Protein AF-A0A7M5VGS3-F1 (afdb_monomer)

Organism: NCBI:txid252671

pLDDT: mean 75.27, std 12.18, range [43.31, 89.81]

Sequence (110 aa):
MAEFQFNLLDCSEDLGTCSRTFLCPCVTAGENARAVDKSCFLFGLMSVLPLCMFTNGHVRKLIRHKYNIKGSYPSDLLANLLCPCCSLVQDAREIEAHATPPPAVKIIRQ

Mean predicted aligned error: 8.58 Å

Nearest PDB structures (foldseek):
  2mey-assembly1_A  TM=2.180E-01  e=7.469E+00  Blomia tropicalis

Foldseek 3Di:
DAAQPDDLPNCVVPVPLLVCCVVQVLQLQLVLCVLLVHHSNVRSVCCVPPNVLVSLLVSLVSLCVVVVHDDDSVVSSVSCVVPVSSSSSSSSVSSVPVVDDPPPPPPPPD

Structure (mmCIF, N/CA/C/O backbone):
data_AF-A0A7M5VGS3-F1
#
_entry.id   AF-A0A7M5VGS3-F1
#
loop_
_atom_site.group_PDB
_atom_site.id
_atom_site.type_symbol
_atom_site.label_atom_id
_atom_site.label_alt_id
_atom_site.label_comp_id
_atom_site.label_asym_id
_atom_site.label_entity_id
_atom_site.label_seq_id
_atom_site.pdbx_PDB_ins_code
_atom_site.Cartn_x
_atom_site.Cartn_y
_atom_site.Cartn_z
_atom_site.occupancy
_atom_site.B_iso_or_equiv
_atom_site.auth_seq_id
_atom_site.auth_comp_id
_atom_site.auth_asym_id
_atom_site.auth_atom_id
_atom_site.pdbx_PDB_model_num
ATOM 1 N N . MET A 1 1 ? -14.285 1.283 14.971 1.00 51.44 1 MET A N 1
ATOM 2 C CA . MET A 1 1 ? -13.264 1.571 13.942 1.00 51.44 1 MET A CA 1
ATOM 3 C C . MET A 1 1 ? -12.079 0.673 14.233 1.00 51.44 1 MET A C 1
ATOM 5 O O . MET A 1 1 ? -11.615 0.700 15.370 1.00 51.44 1 MET A O 1
ATOM 9 N N . ALA A 1 2 ? -11.690 -0.157 13.269 1.00 70.12 2 ALA A N 1
ATOM 10 C CA . ALA A 1 2 ? -10.620 -1.145 13.399 1.00 70.12 2 ALA A CA 1
ATOM 11 C C . ALA A 1 2 ? -9.229 -0.488 13.289 1.00 70.12 2 ALA A C 1
ATOM 13 O O . ALA A 1 2 ? -9.123 0.671 12.891 1.00 70.12 2 ALA A O 1
ATOM 14 N N . GLU A 1 3 ? -8.177 -1.209 13.659 1.00 78.50 3 GLU A N 1
ATOM 15 C CA . GLU A 1 3 ? -6.776 -0.871 13.365 1.00 78.50 3 GLU A CA 1
ATOM 16 C C . GLU A 1 3 ? -6.262 -1.833 12.280 1.00 78.50 3 GLU A C 1
ATOM 18 O O . GLU A 1 3 ? -6.875 -2.885 12.079 1.00 78.50 3 GLU A O 1
ATOM 23 N N . PHE A 1 4 ? -5.195 -1.470 11.555 1.00 78.81 4 PHE A N 1
ATOM 24 C CA . PHE A 1 4 ? -4.555 -2.401 10.614 1.00 78.81 4 PHE A CA 1
ATOM 25 C C . PHE A 1 4 ? -4.139 -3.672 11.359 1.00 78.81 4 PHE A C 1
ATOM 27 O O . PHE A 1 4 ? -3.584 -3.582 12.452 1.00 78.81 4 PHE A O 1
ATOM 34 N N . GLN A 1 5 ? -4.402 -4.842 10.774 1.00 78.44 5 GLN A N 1
ATOM 35 C CA . GLN A 1 5 ? -4.049 -6.123 11.393 1.00 78.44 5 GLN A CA 1
ATOM 36 C C . GLN A 1 5 ? -2.534 -6.356 11.382 1.00 78.44 5 GLN A C 1
ATOM 38 O O . GLN A 1 5 ? -1.989 -6.967 12.297 1.00 78.44 5 GLN A O 1
ATOM 43 N N . PHE A 1 6 ? -1.854 -5.845 10.355 1.00 82.00 6 PHE A N 1
ATOM 44 C CA . PHE A 1 6 ? -0.421 -6.035 10.136 1.00 82.00 6 PHE A CA 1
ATOM 45 C C . PHE A 1 6 ? 0.371 -4.766 10.447 1.00 82.00 6 PHE A C 1
ATOM 47 O O . PHE A 1 6 ? -0.102 -3.655 10.199 1.00 82.00 6 PHE A O 1
ATOM 54 N N . ASN A 1 7 ? 1.605 -4.919 10.934 1.00 80.81 7 ASN A N 1
ATOM 55 C CA . ASN A 1 7 ? 2.506 -3.797 11.187 1.00 80.81 7 ASN A CA 1
ATOM 56 C C . ASN A 1 7 ? 3.227 -3.337 9.913 1.00 80.81 7 ASN A C 1
ATOM 58 O O . ASN A 1 7 ? 3.478 -4.101 8.985 1.00 80.81 7 ASN A O 1
ATOM 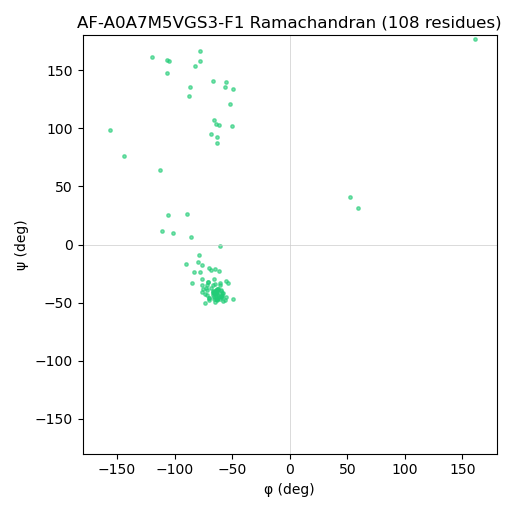62 N N . LEU A 1 8 ? 3.610 -2.060 9.894 1.00 71.38 8 LEU A N 1
ATOM 63 C CA . LEU A 1 8 ? 4.197 -1.406 8.723 1.00 71.38 8 LEU A CA 1
ATOM 64 C C . LEU A 1 8 ? 5.615 -1.877 8.369 1.00 71.38 8 LEU A C 1
ATOM 66 O O . LEU A 1 8 ? 6.060 -1.639 7.259 1.00 71.38 8 LEU A O 1
ATOM 70 N N . LEU A 1 9 ? 6.348 -2.484 9.302 1.00 69.38 9 LEU A N 1
ATOM 71 C CA . LEU A 1 9 ? 7.718 -2.973 9.083 1.00 69.38 9 LEU A CA 1
ATOM 72 C C . LEU A 1 9 ? 7.798 -4.505 9.081 1.00 69.38 9 LEU A C 1
ATOM 74 O O . LEU A 1 9 ? 8.886 -5.066 9.094 1.00 69.38 9 LEU A O 1
ATOM 78 N N . ASP A 1 10 ? 6.651 -5.179 9.023 1.00 68.38 10 ASP A N 1
ATOM 79 C CA . ASP A 1 10 ? 6.534 -6.635 9.153 1.00 68.38 10 ASP A CA 1
ATOM 80 C C . ASP A 1 10 ? 6.656 -7.379 7.809 1.00 68.38 10 ASP A C 1
ATOM 82 O O . ASP A 1 10 ? 6.107 -8.450 7.570 1.00 68.38 10 ASP A O 1
ATOM 86 N N . CYS A 1 11 ? 7.355 -6.760 6.861 1.00 64.56 11 CYS A N 1
ATOM 87 C CA . CYS A 1 11 ? 7.416 -7.178 5.456 1.00 64.56 11 CYS A CA 1
ATOM 88 C C . CYS A 1 11 ? 8.375 -8.353 5.237 1.00 64.56 11 CYS A C 1
ATOM 90 O O . CYS A 1 11 ? 8.434 -8.907 4.140 1.00 64.56 11 CYS A O 1
ATOM 92 N N . SER A 1 12 ? 9.150 -8.704 6.266 1.00 58.91 12 SER A N 1
ATOM 93 C CA . SER A 1 12 ? 10.061 -9.846 6.290 1.00 58.91 12 SER A CA 1
ATOM 94 C C . SER A 1 12 ? 9.361 -11.176 6.549 1.00 58.91 12 SER A C 1
ATOM 96 O O . SER A 1 12 ? 9.979 -12.206 6.316 1.00 58.91 12 SER A O 1
ATOM 98 N N . GLU A 1 13 ? 8.110 -11.190 7.016 1.00 59.25 13 GLU A N 1
ATOM 99 C CA . GLU A 1 13 ? 7.353 -12.443 7.153 1.00 59.25 13 GLU A CA 1
ATOM 100 C C . GLU A 1 13 ? 6.837 -12.956 5.796 1.00 59.25 13 GLU A C 1
ATOM 102 O O . GLU A 1 13 ? 6.781 -14.161 5.569 1.00 59.25 13 GLU A O 1
ATOM 107 N N . ASP A 1 14 ? 6.558 -12.048 4.853 1.00 63.38 14 ASP A N 1
ATOM 108 C CA . ASP A 1 14 ? 6.063 -12.346 3.503 1.00 63.38 14 ASP A CA 1
ATOM 109 C C . ASP A 1 14 ? 7.111 -11.998 2.426 1.00 63.38 14 ASP A C 1
ATOM 111 O O . ASP A 1 14 ? 6.913 -11.131 1.565 1.00 63.38 14 ASP A O 1
ATOM 115 N N . LEU A 1 15 ? 8.260 -12.696 2.444 1.00 61.06 15 LEU A N 1
ATOM 116 C CA . LEU A 1 15 ? 9.338 -12.500 1.455 1.00 61.06 15 LEU A CA 1
ATOM 117 C C . LEU A 1 15 ? 8.860 -12.652 -0.001 1.00 61.06 15 LEU A C 1
ATOM 119 O O . LEU A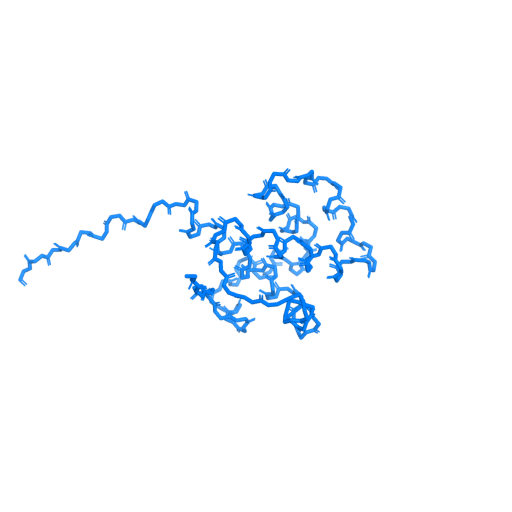 1 15 ? 9.394 -11.990 -0.894 1.00 61.06 15 LEU A O 1
ATOM 123 N N . GLY A 1 16 ? 7.857 -13.496 -0.262 1.00 62.19 16 GLY A N 1
ATOM 124 C CA . GLY A 1 16 ? 7.289 -13.687 -1.602 1.00 62.19 16 GLY A CA 1
ATOM 125 C C . GLY A 1 16 ? 6.596 -12.427 -2.130 1.00 62.19 16 GLY A C 1
ATOM 126 O O . GLY A 1 16 ? 6.897 -11.951 -3.224 1.00 62.19 16 GLY A O 1
ATOM 127 N N . THR A 1 17 ? 5.724 -11.825 -1.323 1.00 63.59 17 THR A N 1
ATOM 128 C CA . THR A 1 17 ? 5.004 -10.592 -1.679 1.00 63.59 17 THR A CA 1
ATOM 129 C C . THR A 1 17 ? 5.940 -9.384 -1.676 1.00 63.59 17 THR A C 1
ATOM 131 O O . THR A 1 17 ? 5.830 -8.509 -2.539 1.00 63.59 17 THR A O 1
ATOM 134 N N . CYS A 1 18 ? 6.923 -9.362 -0.772 1.00 65.94 18 CYS A N 1
ATOM 135 C CA . CYS A 1 18 ? 7.947 -8.323 -0.699 1.00 65.94 18 CYS A CA 1
ATOM 136 C C . CYS A 1 18 ? 8.862 -8.332 -1.939 1.00 65.94 18 CYS A C 1
ATOM 138 O O . CYS A 1 18 ? 9.044 -7.296 -2.577 1.00 65.94 18 CYS A O 1
ATOM 140 N N . SER A 1 19 ? 9.353 -9.503 -2.361 1.00 66.00 19 SER A N 1
ATOM 141 C CA . SER A 1 19 ? 10.186 -9.642 -3.569 1.00 66.00 19 SER A CA 1
ATOM 142 C C . SER A 1 19 ? 9.421 -9.330 -4.860 1.00 66.00 19 SER A C 1
ATOM 144 O O . SER A 1 19 ? 9.950 -8.625 -5.719 1.00 66.00 19 SER A O 1
ATOM 146 N N . ARG A 1 20 ? 8.153 -9.752 -4.983 1.00 62.44 20 ARG A N 1
ATOM 147 C CA . ARG A 1 20 ? 7.284 -9.399 -6.124 1.00 62.44 20 ARG A CA 1
ATOM 148 C C . ARG A 1 20 ? 7.020 -7.893 -6.203 1.00 62.44 20 ARG A C 1
ATOM 150 O O . ARG A 1 20 ? 7.070 -7.323 -7.290 1.00 62.44 20 ARG A O 1
ATOM 157 N N . THR A 1 21 ? 6.796 -7.249 -5.059 1.00 66.25 21 THR A N 1
ATOM 158 C CA . THR A 1 21 ? 6.566 -5.797 -4.971 1.00 66.25 21 THR A CA 1
ATOM 159 C C . THR A 1 21 ? 7.840 -5.001 -5.254 1.00 66.25 21 THR A C 1
ATOM 161 O O . THR A 1 21 ? 7.762 -3.928 -5.842 1.00 66.25 21 THR A O 1
ATOM 164 N N . PHE A 1 22 ? 9.014 -5.533 -4.904 1.00 66.25 22 PHE A N 1
ATOM 165 C CA . PHE A 1 22 ? 10.298 -4.910 -5.227 1.00 66.25 22 PHE A CA 1
ATOM 166 C C . PHE A 1 22 ? 10.644 -5.026 -6.720 1.00 66.25 22 PHE A C 1
ATOM 168 O O . PHE A 1 22 ? 11.168 -4.081 -7.302 1.00 66.25 22 PHE A O 1
ATOM 175 N N . LEU A 1 23 ? 10.322 -6.161 -7.356 1.00 68.62 23 LEU A N 1
ATOM 176 C CA . LEU A 1 23 ? 10.553 -6.366 -8.791 1.00 68.62 23 LEU A CA 1
ATOM 177 C C . LEU A 1 23 ? 9.564 -5.577 -9.663 1.00 68.62 23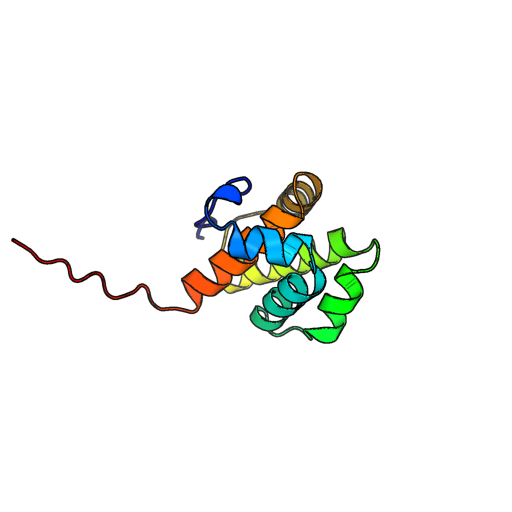 LEU A C 1
ATOM 179 O O . LEU A 1 23 ? 9.958 -4.999 -10.672 1.00 68.62 23 LEU A O 1
ATOM 183 N N . CYS A 1 24 ? 8.283 -5.570 -9.280 1.00 72.75 24 CYS A N 1
ATOM 184 C CA . CYS A 1 24 ? 7.187 -4.973 -10.042 1.00 72.75 24 CYS A CA 1
ATOM 185 C C . CYS A 1 24 ? 6.145 -4.338 -9.099 1.00 72.75 24 CYS A C 1
ATOM 187 O O . CYS A 1 24 ? 5.049 -4.887 -8.931 1.00 72.75 24 CYS A O 1
ATOM 189 N N . PRO A 1 25 ? 6.423 -3.152 -8.523 1.00 72.50 25 PRO A N 1
ATOM 190 C CA . PRO A 1 25 ? 5.492 -2.476 -7.611 1.00 72.50 25 PRO A CA 1
ATOM 191 C C . PRO A 1 25 ? 4.156 -2.128 -8.281 1.00 72.50 25 PRO A C 1
ATOM 193 O O . PRO A 1 25 ? 3.129 -2.022 -7.613 1.00 72.50 25 PRO A O 1
ATOM 196 N N . CYS A 1 26 ? 4.149 -2.016 -9.611 1.00 77.12 26 CYS A N 1
ATOM 197 C CA . CYS A 1 26 ? 2.964 -1.743 -10.417 1.00 77.12 26 CYS A CA 1
ATOM 198 C C . CYS A 1 26 ? 1.913 -2.842 -10.411 1.00 77.12 26 CYS A C 1
ATOM 200 O O . CYS A 1 26 ? 0.723 -2.547 -10.525 1.00 77.12 26 CYS A O 1
ATOM 202 N N . VAL A 1 27 ? 2.333 -4.093 -10.245 1.00 78.31 27 VAL A N 1
ATOM 203 C CA . VAL A 1 27 ? 1.410 -5.222 -10.184 1.00 78.31 27 VAL A CA 1
ATOM 204 C C . VAL A 1 27 ? 0.689 -5.210 -8.841 1.00 78.31 27 VAL A C 1
ATOM 206 O O . VAL A 1 27 ? -0.538 -5.195 -8.823 1.00 78.31 27 VAL A O 1
ATOM 209 N N . THR A 1 28 ? 1.429 -5.095 -7.734 1.00 80.56 28 THR A N 1
ATOM 210 C CA . THR A 1 28 ? 0.852 -5.016 -6.383 1.00 80.56 28 THR A CA 1
ATOM 211 C C . THR A 1 28 ? -0.026 -3.771 -6.215 1.00 80.56 28 THR A C 1
ATOM 213 O O . THR A 1 28 ? -1.145 -3.859 -5.717 1.00 80.56 28 THR A O 1
ATOM 216 N N . ALA A 1 29 ? 0.420 -2.603 -6.693 1.00 82.50 29 ALA A N 1
ATOM 217 C CA . ALA A 1 29 ? -0.381 -1.378 -6.649 1.00 82.50 29 ALA A CA 1
ATOM 218 C C . ALA A 1 29 ? -1.672 -1.491 -7.484 1.00 82.50 29 ALA A C 1
ATOM 220 O O . ALA A 1 29 ? -2.730 -1.015 -7.064 1.00 82.50 29 ALA A O 1
ATOM 221 N N . GLY A 1 30 ? -1.608 -2.146 -8.648 1.00 82.50 30 GLY A N 1
ATOM 222 C CA . GLY A 1 30 ? -2.773 -2.424 -9.487 1.00 82.50 30 GLY A CA 1
ATOM 223 C C . GLY A 1 30 ? -3.760 -3.401 -8.837 1.00 82.50 30 GLY A C 1
ATOM 224 O O . GLY A 1 30 ? -4.968 -3.153 -8.857 1.00 82.50 30 GLY A O 1
ATOM 225 N N . GLU A 1 31 ? -3.259 -4.477 -8.222 1.00 83.25 31 GLU A N 1
ATOM 226 C CA . GLU A 1 31 ? -4.056 -5.453 -7.463 1.00 83.25 31 GLU A CA 1
ATOM 227 C C . GLU A 1 31 ? -4.764 -4.779 -6.271 1.00 83.25 31 GLU A C 1
ATOM 229 O O . GLU A 1 31 ? -5.982 -4.919 -6.123 1.00 83.25 31 GLU A O 1
ATOM 234 N N . ASN A 1 32 ? -4.056 -3.937 -5.511 1.00 85.12 32 ASN A N 1
ATOM 235 C CA . ASN A 1 32 ? -4.633 -3.166 -4.406 1.00 85.12 32 ASN A CA 1
ATOM 236 C C . ASN A 1 32 ? -5.694 -2.164 -4.886 1.00 85.12 32 ASN A C 1
ATOM 238 O O . ASN A 1 32 ? -6.760 -2.037 -4.284 1.00 85.12 32 ASN A O 1
ATOM 242 N N . ALA A 1 33 ? -5.449 -1.473 -6.005 1.00 85.25 33 ALA A N 1
ATOM 243 C CA . ALA A 1 33 ? -6.428 -0.566 -6.602 1.00 85.25 33 ALA A CA 1
ATOM 244 C C . ALA A 1 33 ? -7.686 -1.310 -7.085 1.00 85.25 33 ALA A C 1
ATOM 246 O O . ALA A 1 33 ? -8.804 -0.827 -6.901 1.00 85.25 33 ALA A O 1
ATOM 247 N N . ARG A 1 34 ? -7.526 -2.510 -7.656 1.00 83.19 34 ARG A N 1
ATOM 248 C CA . ARG A 1 34 ? -8.650 -3.366 -8.057 1.00 83.19 34 ARG A CA 1
ATOM 249 C C . ARG A 1 34 ? -9.502 -3.768 -6.856 1.00 83.19 34 ARG A C 1
ATOM 251 O O . ARG A 1 34 ? -10.724 -3.795 -6.970 1.00 83.19 34 ARG A O 1
ATOM 258 N N . ALA A 1 35 ? -8.880 -4.036 -5.712 1.00 83.25 35 ALA A N 1
ATOM 259 C CA . ALA A 1 35 ? -9.592 -4.392 -4.491 1.00 83.25 35 ALA A CA 1
ATOM 260 C C . ALA A 1 35 ? -10.476 -3.263 -3.942 1.00 83.25 35 ALA A C 1
ATOM 262 O O . ALA A 1 35 ? -11.416 -3.540 -3.204 1.00 83.25 35 ALA A O 1
ATOM 263 N N . VAL A 1 36 ? -10.226 -2.006 -4.313 1.00 84.38 36 VAL A N 1
ATOM 264 C CA . VAL A 1 36 ? -11.062 -0.841 -3.963 1.00 84.38 36 VAL A CA 1
ATOM 265 C C . VAL A 1 36 ? -11.901 -0.332 -5.138 1.00 84.38 36 VAL A C 1
ATOM 267 O O . VAL A 1 36 ? -12.258 0.846 -5.183 1.00 84.38 36 VAL A O 1
ATOM 270 N N . ASP A 1 37 ? -12.202 -1.212 -6.096 1.00 82.81 37 ASP A N 1
ATOM 271 C CA . ASP A 1 37 ? -13.055 -0.923 -7.254 1.00 82.81 37 ASP A CA 1
ATOM 272 C C . ASP A 1 37 ? -12.514 0.228 -8.131 1.00 82.81 37 ASP A C 1
ATOM 274 O O . ASP A 1 37 ? -13.259 0.986 -8.758 1.00 82.81 37 ASP A O 1
ATOM 278 N N . LYS A 1 38 ? -11.181 0.375 -8.189 1.00 81.75 38 LYS A N 1
ATOM 279 C CA . LYS A 1 38 ? -10.481 1.299 -9.092 1.00 81.75 38 LYS A CA 1
ATOM 280 C C . LYS A 1 38 ? -9.837 0.551 -10.256 1.00 81.75 38 LYS A C 1
ATOM 282 O O . LYS A 1 38 ? -9.553 -0.643 -10.210 1.00 81.75 38 LYS A O 1
ATOM 287 N N . SER A 1 39 ? -9.589 1.282 -11.339 1.00 80.00 39 SE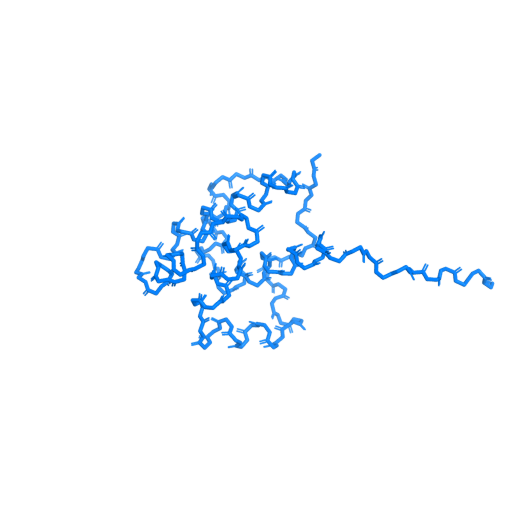R A N 1
ATOM 288 C CA . SER A 1 39 ? -8.979 0.750 -12.556 1.00 80.00 39 SER A CA 1
ATOM 289 C C . SER A 1 39 ? -7.530 0.313 -12.311 1.00 80.00 39 SER A C 1
ATOM 291 O O . SER A 1 39 ? -6.637 1.159 -12.218 1.00 80.00 39 SER A O 1
ATOM 293 N N . CYS A 1 40 ? -7.309 -1.006 -12.273 1.00 73.19 40 CYS A N 1
ATOM 294 C CA . CYS A 1 40 ? -6.006 -1.656 -12.080 1.00 73.19 40 CYS A CA 1
ATOM 295 C C . CYS A 1 40 ? -4.918 -1.092 -13.010 1.00 73.19 40 CYS A C 1
ATOM 297 O O . CYS A 1 40 ? -3.849 -0.715 -12.546 1.00 73.19 40 CYS A O 1
ATOM 299 N N . PHE A 1 41 ? -5.214 -0.939 -14.306 1.00 70.94 41 PHE A N 1
ATOM 300 C CA . PHE A 1 41 ? -4.246 -0.450 -15.295 1.00 70.94 41 PHE A CA 1
ATOM 301 C C . PHE A 1 41 ? -3.814 1.002 -15.045 1.00 70.94 41 PHE A C 1
ATOM 303 O O . PHE A 1 41 ? -2.640 1.334 -15.165 1.00 70.94 41 PHE A O 1
ATOM 310 N N . LEU A 1 42 ? -4.755 1.866 -14.654 1.00 73.81 42 LEU A N 1
ATOM 311 C CA . LEU A 1 42 ? -4.495 3.294 -14.466 1.00 73.81 42 LEU A CA 1
ATOM 312 C C . LEU A 1 42 ? -3.647 3.544 -13.213 1.00 73.81 42 LEU A C 1
ATOM 314 O O . LEU A 1 42 ? -2.694 4.316 -13.251 1.00 73.81 42 LEU A O 1
ATOM 318 N N . PHE A 1 43 ? -3.968 2.854 -12.116 1.00 75.25 43 PHE A N 1
ATOM 319 C CA . PHE A 1 43 ? -3.210 2.943 -10.866 1.00 75.25 43 PHE A CA 1
ATOM 320 C C . PHE A 1 43 ? -1.886 2.169 -10.936 1.00 75.25 43 PHE A C 1
ATOM 322 O O . PHE A 1 43 ? -0.878 2.658 -10.433 1.00 75.25 43 PHE A O 1
ATOM 329 N N . GLY A 1 44 ? -1.853 1.035 -11.644 1.00 71.00 44 GLY A N 1
ATOM 330 C CA . GLY A 1 44 ? -0.627 0.305 -11.959 1.00 71.00 44 GLY A CA 1
ATOM 331 C C . GLY A 1 44 ? 0.348 1.153 -12.774 1.00 71.00 44 GLY A C 1
ATOM 332 O O . GLY A 1 44 ? 1.508 1.277 -12.395 1.00 71.00 44 GLY A O 1
ATOM 333 N N . LEU A 1 45 ? -0.113 1.835 -13.826 1.00 73.88 45 LEU A N 1
ATOM 334 C CA . LEU A 1 45 ? 0.728 2.740 -14.614 1.00 73.88 45 LEU A CA 1
ATOM 335 C C . LEU A 1 45 ? 1.193 3.959 -13.802 1.00 73.88 45 LEU A C 1
ATOM 337 O O . LEU A 1 45 ? 2.360 4.340 -13.861 1.00 73.88 45 LEU A O 1
ATOM 341 N N . MET A 1 46 ? 0.303 4.546 -12.997 1.00 72.88 46 MET A N 1
ATOM 342 C CA . MET A 1 46 ? 0.628 5.718 -12.178 1.00 72.88 46 MET A CA 1
ATOM 343 C C . MET A 1 46 ? 1.611 5.409 -11.037 1.00 72.88 46 MET A C 1
ATOM 345 O O . MET A 1 46 ? 2.309 6.306 -10.569 1.00 72.88 46 MET A O 1
ATOM 349 N N . SER A 1 47 ? 1.713 4.144 -10.625 1.00 69.25 47 SER A N 1
ATOM 350 C CA . SER A 1 47 ? 2.699 3.691 -9.638 1.00 69.25 47 SER A CA 1
ATOM 351 C C . SER A 1 47 ? 4.128 3.554 -10.191 1.00 69.25 47 SER A C 1
ATOM 353 O O . SER A 1 47 ? 5.075 3.528 -9.411 1.00 69.25 47 SER A O 1
ATOM 355 N N . VAL A 1 48 ? 4.300 3.501 -11.521 1.00 69.12 48 VAL A N 1
ATOM 356 C CA . VAL A 1 48 ? 5.621 3.511 -12.188 1.00 69.12 48 VAL A CA 1
ATOM 357 C C . VAL A 1 48 ? 6.144 4.942 -12.345 1.00 69.12 48 VAL A C 1
ATOM 359 O O . VAL A 1 48 ? 7.345 5.179 -12.448 1.00 69.12 48 VAL A O 1
ATOM 362 N N . LEU A 1 49 ? 5.236 5.917 -12.347 1.00 75.06 49 LEU A N 1
ATOM 363 C CA . LEU A 1 49 ? 5.570 7.333 -12.370 1.00 75.06 49 LEU A CA 1
ATOM 364 C C . LEU A 1 49 ? 5.999 7.803 -10.966 1.00 75.06 49 LEU A C 1
ATOM 366 O O . LEU A 1 49 ? 5.576 7.225 -9.963 1.00 75.06 49 LEU A O 1
ATOM 370 N N . PRO A 1 50 ? 6.753 8.914 -10.847 1.00 68.06 50 PRO A N 1
ATOM 371 C CA . PRO A 1 50 ? 7.130 9.502 -9.551 1.00 68.06 50 PRO A CA 1
ATOM 372 C C . PRO A 1 50 ? 5.928 9.951 -8.687 1.00 68.06 50 PRO A C 1
ATOM 374 O O . PRO A 1 50 ? 6.095 10.415 -7.563 1.00 68.0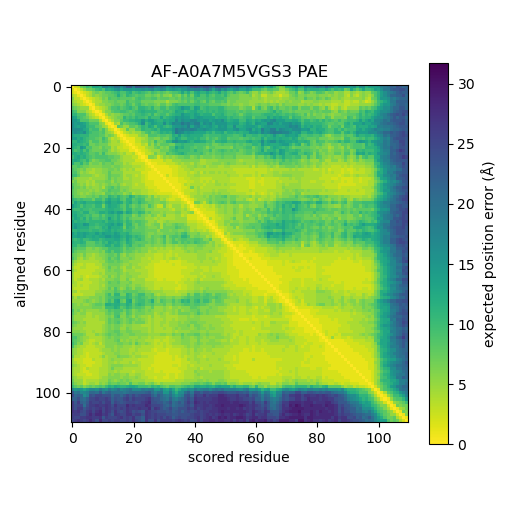6 50 PRO A O 1
ATOM 377 N N . LEU A 1 51 ? 4.701 9.789 -9.192 1.00 70.69 51 LEU A N 1
ATOM 378 C CA . LEU A 1 51 ? 3.434 10.011 -8.497 1.00 70.69 51 LEU A CA 1
ATOM 379 C C . LEU A 1 51 ? 2.959 8.788 -7.688 1.00 70.69 51 LEU A C 1
ATOM 381 O O . LEU A 1 51 ? 1.859 8.808 -7.123 1.00 70.69 51 LEU A O 1
ATOM 385 N N . CYS A 1 52 ? 3.777 7.736 -7.597 1.00 71.44 52 CYS A N 1
ATOM 386 C CA . CYS A 1 52 ? 3.494 6.529 -6.821 1.00 71.44 52 CYS A CA 1
ATOM 387 C C . CYS A 1 52 ? 3.151 6.840 -5.354 1.00 71.44 52 CYS A C 1
ATOM 389 O O . CYS A 1 52 ? 2.279 6.201 -4.769 1.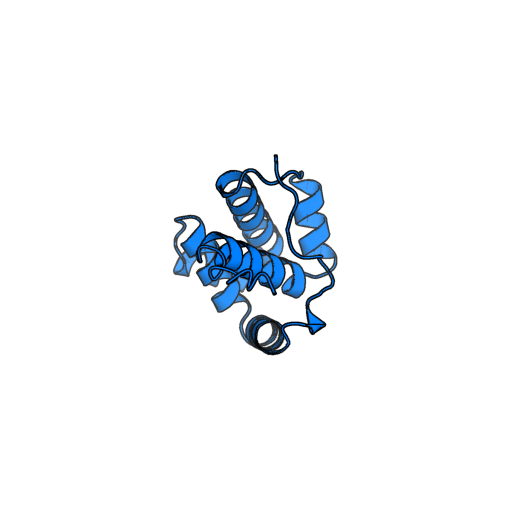00 71.44 52 CYS A O 1
ATOM 391 N N . MET A 1 53 ? 3.754 7.888 -4.776 1.00 71.81 53 MET A N 1
ATOM 392 C CA . MET A 1 53 ? 3.518 8.247 -3.379 1.00 71.81 53 MET A CA 1
ATOM 393 C C . MET A 1 53 ? 2.067 8.663 -3.115 1.00 71.81 53 MET A C 1
ATOM 395 O O . MET A 1 53 ? 1.437 8.190 -2.166 1.00 71.81 53 MET A O 1
ATOM 399 N N . PHE A 1 54 ? 1.533 9.526 -3.978 1.00 79.62 54 PHE A N 1
ATOM 400 C CA . PHE A 1 54 ? 0.180 10.061 -3.854 1.00 79.62 54 PHE A CA 1
ATOM 401 C C . PHE A 1 54 ? -0.876 9.034 -4.245 1.00 79.62 54 PHE A C 1
ATOM 403 O O . PHE A 1 54 ? -1.926 8.954 -3.612 1.00 79.62 54 PHE A O 1
ATOM 410 N N . THR A 1 55 ? -0.601 8.231 -5.271 1.00 82.69 55 THR A N 1
ATOM 411 C CA . THR A 1 55 ? -1.540 7.202 -5.723 1.00 82.69 55 THR A CA 1
ATOM 412 C C . THR A 1 55 ? -1.669 6.058 -4.733 1.00 82.69 55 THR A C 1
ATOM 414 O O . THR A 1 55 ? -2.796 5.717 -4.378 1.00 82.69 55 THR A O 1
ATOM 417 N N . ASN A 1 56 ? -0.559 5.541 -4.206 1.00 82.94 56 ASN A N 1
ATOM 418 C CA . ASN A 1 56 ? -0.592 4.510 -3.168 1.00 82.94 56 ASN A CA 1
ATOM 419 C C . ASN A 1 56 ? -1.226 5.049 -1.878 1.00 82.94 56 ASN A C 1
ATOM 421 O O . ASN A 1 56 ? -2.105 4.401 -1.321 1.00 82.94 56 ASN A O 1
ATOM 425 N N . GLY A 1 57 ? -0.891 6.277 -1.455 1.00 85.94 57 GLY A N 1
ATOM 426 C CA . GLY A 1 57 ? -1.552 6.920 -0.311 1.00 85.94 57 GLY A CA 1
ATOM 427 C C . GLY A 1 57 ? -3.063 7.111 -0.515 1.00 85.94 57 GLY A C 1
ATOM 428 O O . GLY A 1 57 ? -3.851 6.978 0.422 1.00 85.94 57 GLY A O 1
ATOM 429 N N . HIS A 1 58 ? -3.503 7.377 -1.749 1.00 87.25 58 HIS A N 1
ATOM 430 C CA . HIS A 1 58 ? -4.924 7.463 -2.082 1.00 87.25 58 HIS A CA 1
ATOM 431 C C . HIS A 1 58 ? -5.619 6.096 -2.041 1.00 87.25 58 HIS A C 1
ATOM 433 O O . HIS A 1 58 ? -6.688 5.981 -1.444 1.00 87.25 58 HIS A O 1
ATOM 439 N N . VAL A 1 59 ? -5.020 5.058 -2.634 1.00 87.75 59 VAL A N 1
ATOM 440 C CA . VAL A 1 59 ? -5.547 3.683 -2.591 1.00 87.75 59 VAL A CA 1
ATOM 441 C C . VAL A 1 59 ? -5.639 3.197 -1.146 1.00 87.75 59 VAL A C 1
ATOM 443 O O . VAL A 1 59 ? -6.695 2.730 -0.731 1.00 87.75 59 VAL A O 1
ATOM 446 N N . ARG A 1 60 ? -4.604 3.425 -0.338 1.00 89.62 60 ARG A N 1
ATOM 447 C CA . ARG A 1 60 ? -4.590 3.103 1.091 1.00 89.62 60 ARG A CA 1
ATOM 448 C C . ARG A 1 60 ? -5.700 3.799 1.875 1.00 89.62 60 ARG A C 1
ATOM 450 O O . ARG A 1 60 ? -6.390 3.173 2.680 1.00 89.62 60 ARG A O 1
ATOM 457 N N . LYS A 1 61 ? -5.968 5.078 1.593 1.00 89.81 61 LYS A N 1
ATOM 458 C CA . LYS A 1 61 ? -7.132 5.784 2.154 1.00 89.81 61 LYS A CA 1
ATOM 459 C C . LYS A 1 61 ? -8.451 5.087 1.795 1.00 89.81 61 LYS A C 1
ATOM 461 O O . LYS A 1 61 ? -9.323 4.980 2.656 1.00 89.81 61 LYS A O 1
ATOM 466 N N . LEU A 1 62 ? -8.606 4.621 0.555 1.00 88.81 62 LEU A N 1
ATOM 467 C CA . LEU A 1 62 ? -9.803 3.892 0.122 1.00 88.81 62 LEU A CA 1
ATOM 468 C C . LEU A 1 62 ? -9.928 2.534 0.821 1.00 88.81 62 LEU A C 1
ATOM 470 O O . LEU A 1 62 ? -11.025 2.195 1.255 1.00 88.81 62 LEU A O 1
ATOM 474 N N . ILE A 1 63 ? -8.823 1.804 1.000 1.00 88.31 63 ILE A N 1
ATOM 475 C CA . ILE A 1 63 ? -8.774 0.541 1.757 1.00 88.31 63 ILE A CA 1
ATOM 476 C C . ILE A 1 63 ? -9.257 0.773 3.193 1.00 88.31 63 ILE A C 1
ATOM 478 O O . ILE A 1 63 ? -10.170 0.094 3.662 1.00 88.31 63 ILE A O 1
ATOM 482 N N . ARG A 1 64 ? -8.737 1.805 3.870 1.00 88.62 64 ARG A N 1
ATOM 483 C CA . ARG A 1 64 ? -9.177 2.159 5.229 1.00 88.62 64 ARG A CA 1
ATOM 484 C C . ARG A 1 64 ? -10.658 2.505 5.299 1.00 88.62 64 ARG A C 1
ATOM 486 O O . ARG A 1 64 ? -11.331 2.105 6.242 1.00 88.62 64 ARG A O 1
ATOM 493 N N . HIS A 1 65 ? -11.173 3.219 4.300 1.00 87.38 65 HIS A N 1
ATOM 494 C CA . HIS A 1 65 ? -12.595 3.542 4.226 1.00 87.38 65 HIS A CA 1
ATOM 495 C C . HIS A 1 65 ? -13.455 2.293 3.967 1.00 87.38 65 HIS A C 1
ATOM 497 O O . HIS A 1 65 ? -14.528 2.163 4.549 1.00 87.38 65 HIS A O 1
ATOM 503 N N . LYS A 1 66 ? -12.974 1.353 3.141 1.00 86.94 66 LYS A N 1
ATOM 504 C CA . LYS A 1 66 ? -13.652 0.084 2.840 1.00 86.94 66 LYS A CA 1
ATOM 505 C C . LYS A 1 66 ? -13.749 -0.820 4.073 1.00 86.94 66 LYS A C 1
ATOM 507 O O . LYS A 1 66 ? -14.809 -1.384 4.324 1.00 86.94 66 LYS A O 1
ATOM 512 N N . TYR A 1 67 ? -12.688 -0.892 4.876 1.00 85.81 67 TYR A N 1
ATOM 513 C CA . TYR A 1 67 ? -12.612 -1.758 6.061 1.00 85.81 67 TYR A CA 1
ATOM 514 C C 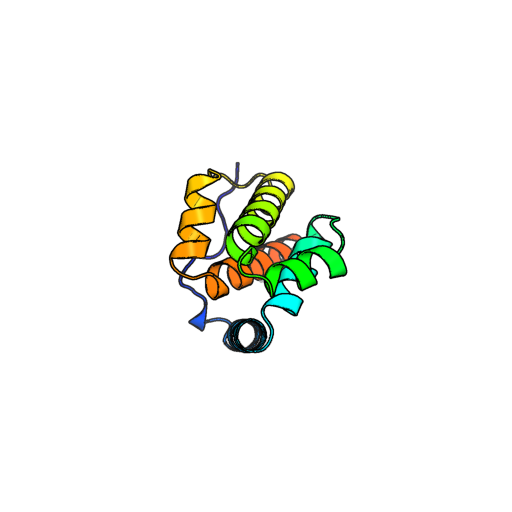. TYR A 1 67 ? -12.833 -1.026 7.402 1.00 85.81 67 TYR A C 1
ATOM 516 O O . TYR A 1 67 ? -12.651 -1.607 8.468 1.00 85.81 67 TYR A O 1
ATOM 524 N N . ASN A 1 68 ? -13.261 0.245 7.386 1.00 85.94 68 ASN A N 1
ATOM 525 C CA . ASN A 1 68 ? -13.475 1.076 8.584 1.00 85.94 68 ASN A CA 1
ATOM 526 C C . ASN A 1 68 ? -12.262 1.133 9.546 1.00 85.94 68 ASN A C 1
ATOM 528 O O . ASN A 1 68 ? -12.418 1.098 10.777 1.00 85.94 68 ASN A O 1
ATOM 532 N N . ILE A 1 69 ? -11.055 1.240 8.980 1.00 87.00 69 ILE A N 1
ATOM 533 C CA . ILE A 1 69 ? -9.777 1.295 9.702 1.00 87.00 69 ILE A CA 1
ATOM 534 C C . ILE A 1 69 ? -9.448 2.746 10.091 1.00 87.00 69 ILE A C 1
ATOM 536 O O . ILE A 1 69 ? -9.581 3.670 9.285 1.00 87.00 69 ILE A O 1
ATOM 540 N N . LYS A 1 70 ? -8.998 2.963 11.332 1.00 85.50 70 LYS A N 1
ATOM 541 C CA . LYS A 1 70 ? -8.540 4.266 11.829 1.00 85.50 70 LYS A CA 1
ATOM 542 C C . LYS A 1 70 ? -7.260 4.710 11.123 1.00 85.50 70 LYS A C 1
ATOM 544 O O . LYS A 1 70 ? -6.326 3.940 10.930 1.00 85.50 70 LYS A O 1
ATOM 549 N N . GLY A 1 71 ? -7.183 6.002 10.836 1.00 83.31 71 GLY A N 1
ATOM 550 C CA . GLY A 1 71 ? -5.946 6.664 10.444 1.00 83.31 71 GLY A CA 1
ATOM 551 C C . GLY A 1 71 ? -6.210 7.985 9.731 1.00 83.31 71 GLY A C 1
ATOM 552 O O . GLY A 1 71 ? -7.355 8.369 9.500 1.00 83.31 71 GLY A O 1
ATOM 553 N N . SER A 1 72 ? -5.138 8.695 9.386 1.00 85.56 72 SER A N 1
ATOM 554 C CA . SER A 1 72 ? -5.204 9.977 8.688 1.00 85.56 72 SER A CA 1
ATOM 555 C C . SER A 1 72 ? -4.482 9.923 7.336 1.00 85.56 72 SER A C 1
ATOM 557 O O . SER A 1 72 ? -3.708 9.012 7.050 1.00 85.56 72 SER A O 1
ATOM 559 N N . TYR A 1 73 ? -4.767 10.850 6.425 1.00 80.88 73 TYR A N 1
ATOM 560 C CA . TYR A 1 73 ? -4.022 10.925 5.160 1.00 80.88 73 TYR A CA 1
ATOM 561 C C . TYR A 1 73 ? -2.515 11.217 5.362 1.00 80.88 73 TYR A C 1
ATOM 563 O O . TYR A 1 73 ? -1.706 10.565 4.707 1.00 80.88 73 TYR A O 1
ATOM 571 N N . PRO A 1 74 ? -2.098 12.081 6.314 1.00 85.00 74 PRO A N 1
ATOM 572 C CA . PRO A 1 74 ? -0.684 12.260 6.647 1.00 85.00 74 PRO A CA 1
ATOM 573 C C . PRO A 1 74 ? -0.001 10.977 7.125 1.00 85.00 74 PRO A C 1
ATOM 575 O O . PRO A 1 74 ? 1.134 10.722 6.736 1.00 85.00 74 PRO A O 1
ATOM 578 N N . SER A 1 75 ? -0.684 10.149 7.929 1.00 82.88 75 SER A N 1
ATOM 579 C CA . SER A 1 75 ? -0.106 8.882 8.394 1.00 82.88 75 SER A CA 1
ATOM 580 C C . SER A 1 75 ? 0.133 7.903 7.242 1.00 82.88 75 SER A C 1
ATOM 582 O O . SER A 1 75 ? 1.115 7.172 7.264 1.00 82.88 75 SER A O 1
ATOM 584 N N . ASP A 1 76 ? -0.723 7.914 6.215 1.00 85.75 76 ASP A N 1
ATOM 585 C CA . ASP A 1 76 ? -0.543 7.084 5.014 1.00 85.75 76 ASP A CA 1
ATOM 586 C C . ASP A 1 76 ? 0.602 7.571 4.132 1.00 85.75 76 ASP A C 1
ATOM 588 O O . ASP A 1 76 ? 1.352 6.765 3.589 1.00 85.75 76 ASP A O 1
ATOM 592 N N . LEU A 1 77 ? 0.753 8.890 3.990 1.00 84.75 77 LEU A N 1
ATOM 593 C CA . LEU A 1 77 ? 1.886 9.453 3.261 1.00 84.75 77 LEU A CA 1
ATOM 594 C C . LEU A 1 77 ? 3.203 9.140 3.974 1.00 84.75 77 LEU A C 1
ATOM 596 O O . LEU A 1 77 ? 4.161 8.755 3.315 1.00 84.75 77 LEU A O 1
ATOM 600 N N . LEU A 1 78 ? 3.239 9.243 5.307 1.00 84.62 78 LEU A N 1
ATOM 601 C CA . LEU A 1 78 ? 4.407 8.866 6.106 1.00 84.62 78 LEU A CA 1
ATOM 602 C C . LEU A 1 78 ? 4.726 7.374 5.990 1.00 84.62 78 LEU A C 1
ATOM 604 O O . LEU A 1 78 ? 5.888 7.027 5.815 1.00 84.62 78 LEU A O 1
ATOM 608 N N . ALA A 1 79 ? 3.717 6.502 6.029 1.00 83.19 79 ALA A N 1
ATOM 609 C CA . ALA A 1 79 ? 3.886 5.066 5.809 1.00 83.19 79 ALA A CA 1
ATOM 610 C C . ALA A 1 79 ? 4.574 4.777 4.464 1.00 83.19 79 ALA A C 1
ATOM 612 O O . ALA A 1 79 ? 5.541 4.018 4.388 1.00 83.19 79 ALA A O 1
ATOM 613 N N . ASN A 1 80 ? 4.125 5.463 3.416 1.00 83.56 80 ASN A N 1
ATOM 614 C CA . ASN A 1 80 ? 4.641 5.302 2.067 1.00 83.56 80 ASN A CA 1
ATOM 615 C C . ASN A 1 80 ? 5.996 6.014 1.839 1.00 83.56 80 ASN A C 1
ATOM 617 O O . ASN A 1 80 ? 6.755 5.616 0.960 1.00 83.56 80 ASN A O 1
ATOM 621 N N . LEU A 1 81 ? 6.317 7.046 2.632 1.00 81.75 81 LEU A N 1
ATOM 622 C CA . LEU A 1 81 ? 7.620 7.728 2.658 1.00 81.75 81 LEU A CA 1
ATOM 623 C C . LEU A 1 81 ? 8.684 6.904 3.396 1.00 81.75 81 LEU A C 1
ATOM 625 O O . LEU A 1 81 ? 9.824 6.848 2.946 1.00 81.75 81 LEU A O 1
ATOM 629 N N . LEU A 1 82 ? 8.317 6.277 4.517 1.00 81.81 82 LEU A N 1
ATOM 630 C CA . LEU A 1 82 ? 9.218 5.442 5.313 1.00 81.81 82 LEU A CA 1
ATOM 631 C C . LEU A 1 82 ? 9.564 4.147 4.582 1.00 81.81 82 LEU A C 1
ATOM 633 O O . LEU A 1 82 ? 10.734 3.778 4.512 1.00 81.81 82 LEU A O 1
ATOM 637 N N . CYS A 1 83 ? 8.557 3.455 4.043 1.00 82.88 83 CYS A N 1
ATOM 638 C CA . CYS A 1 83 ? 8.782 2.262 3.240 1.00 82.88 83 CYS A CA 1
ATOM 639 C C . CYS A 1 83 ? 7.602 1.994 2.283 1.00 82.88 83 CYS A C 1
ATOM 641 O O . CYS A 1 83 ? 6.603 1.384 2.681 1.00 82.88 83 CYS A O 1
ATOM 643 N N . PRO A 1 84 ? 7.706 2.388 0.999 1.00 76.75 84 PRO A N 1
ATOM 644 C CA . PRO A 1 84 ? 6.606 2.242 0.045 1.00 76.75 84 PRO A CA 1
ATOM 645 C C . PRO A 1 84 ? 6.278 0.777 -0.266 1.00 76.75 84 PRO A C 1
ATOM 647 O O . PRO A 1 84 ? 5.111 0.419 -0.422 1.00 76.75 84 PRO A O 1
ATOM 650 N N . CYS A 1 85 ? 7.294 -0.092 -0.304 1.00 78.00 85 CYS A N 1
ATOM 651 C CA . CYS A 1 85 ? 7.100 -1.526 -0.528 1.00 78.00 85 CYS A CA 1
ATOM 652 C C . CYS A 1 85 ? 6.287 -2.145 0.608 1.00 78.00 85 CYS A C 1
ATOM 654 O O . CYS A 1 85 ? 5.306 -2.842 0.371 1.00 78.00 85 CYS A O 1
ATOM 656 N N . CYS A 1 86 ? 6.660 -1.835 1.845 1.00 82.44 86 CYS A N 1
ATOM 657 C CA . CYS A 1 86 ? 5.961 -2.323 3.017 1.00 82.44 86 CYS A CA 1
ATOM 658 C C . CYS A 1 86 ? 4.530 -1.813 3.129 1.00 82.44 86 CYS A C 1
ATOM 660 O O . CYS A 1 86 ? 3.638 -2.587 3.461 1.00 82.44 86 CYS A O 1
ATOM 662 N N . SER A 1 87 ? 4.296 -0.538 2.808 1.00 86.06 87 SER A N 1
ATOM 663 C CA . SER A 1 87 ? 2.938 0.005 2.767 1.00 86.06 87 SER A CA 1
ATOM 664 C C . SER A 1 87 ? 2.065 -0.766 1.771 1.00 86.06 87 SER A C 1
ATOM 666 O O . SER A 1 87 ? 0.937 -1.117 2.105 1.00 86.06 87 SER A O 1
ATOM 668 N N . LEU A 1 88 ? 2.589 -1.077 0.578 1.00 84.88 88 LEU A N 1
ATOM 669 C CA . LEU A 1 88 ? 1.875 -1.849 -0.446 1.00 84.88 88 LEU A CA 1
ATOM 670 C C . LEU A 1 88 ? 1.618 -3.304 -0.034 1.00 84.88 88 LEU A C 1
ATOM 672 O O . LEU A 1 88 ? 0.529 -3.819 -0.284 1.00 84.88 88 LEU A O 1
ATOM 676 N N . VAL A 1 89 ? 2.601 -3.959 0.591 1.00 83.94 89 VAL A N 1
ATOM 677 C CA . VAL A 1 89 ? 2.462 -5.332 1.102 1.00 83.94 89 VAL A CA 1
ATOM 678 C C . VAL A 1 89 ? 1.440 -5.379 2.234 1.00 83.94 89 VAL A C 1
ATOM 680 O O . VAL A 1 89 ? 0.572 -6.244 2.231 1.00 83.94 89 VAL A O 1
ATOM 683 N N . GLN A 1 90 ? 1.496 -4.433 3.172 1.00 87.31 90 GLN A N 1
ATOM 684 C CA . GLN A 1 90 ? 0.526 -4.325 4.259 1.00 87.31 90 GLN A CA 1
ATOM 685 C C . GLN A 1 90 ? -0.894 -4.140 3.713 1.00 87.31 90 GLN A C 1
ATOM 687 O O . GLN A 1 90 ? -1.808 -4.821 4.164 1.00 87.31 90 GLN A O 1
ATOM 692 N N . ASP A 1 91 ? -1.071 -3.267 2.718 1.00 87.62 91 ASP A N 1
ATOM 693 C CA . ASP A 1 91 ? -2.358 -3.057 2.051 1.00 87.62 91 ASP A CA 1
ATOM 694 C C . ASP A 1 91 ? -2.874 -4.346 1.390 1.00 87.62 91 ASP A C 1
ATOM 696 O O . ASP A 1 91 ? -4.044 -4.690 1.550 1.00 87.62 91 ASP A O 1
ATOM 700 N N . ALA A 1 92 ? -2.002 -5.082 0.692 1.00 86.12 92 ALA A N 1
ATOM 701 C CA . ALA A 1 92 ? -2.353 -6.341 0.037 1.00 86.12 92 ALA A CA 1
ATOM 702 C C . ALA A 1 92 ? -2.757 -7.430 1.048 1.00 86.12 92 ALA A C 1
ATOM 704 O O . ALA A 1 92 ? -3.787 -8.078 0.867 1.00 86.12 92 ALA A O 1
ATOM 705 N N . ARG A 1 93 ? -1.991 -7.587 2.138 1.00 84.94 93 ARG A N 1
ATOM 706 C CA . ARG A 1 93 ? -2.291 -8.540 3.223 1.00 84.94 93 ARG A CA 1
ATOM 707 C C . ARG A 1 93 ? -3.597 -8.193 3.927 1.00 84.94 93 ARG A C 1
ATOM 709 O O . ARG A 1 93 ? -4.381 -9.082 4.234 1.00 84.94 93 ARG A O 1
ATOM 716 N N . GLU A 1 94 ? -3.855 -6.907 4.159 1.00 87.44 94 GLU A N 1
ATOM 717 C CA . GLU A 1 94 ? -5.107 -6.444 4.758 1.00 87.44 94 GLU A CA 1
ATOM 718 C C . GLU A 1 94 ? -6.290 -6.783 3.838 1.00 87.44 94 GLU A C 1
ATOM 720 O O . GLU A 1 94 ? -7.274 -7.370 4.280 1.00 87.44 94 GLU A O 1
ATOM 725 N N . ILE A 1 95 ? -6.175 -6.497 2.536 1.00 87.12 95 ILE A N 1
ATOM 726 C CA . ILE A 1 95 ? -7.190 -6.874 1.545 1.00 87.12 95 ILE A CA 1
ATOM 727 C C . ILE A 1 95 ? -7.445 -8.383 1.566 1.00 87.12 95 ILE A C 1
ATOM 729 O O . ILE A 1 95 ? -8.604 -8.788 1.592 1.00 87.12 95 ILE A O 1
ATOM 733 N N . GLU A 1 96 ? -6.395 -9.206 1.550 1.00 84.50 96 GLU A N 1
ATOM 734 C CA . GLU A 1 96 ? -6.507 -10.666 1.560 1.00 84.50 96 GLU A CA 1
ATOM 735 C C . GLU A 1 96 ? -7.173 -11.173 2.845 1.00 84.50 96 GLU A C 1
ATOM 737 O O . GLU A 1 96 ? -8.144 -11.928 2.772 1.00 84.50 96 GLU A O 1
ATOM 742 N N . ALA A 1 97 ? -6.738 -10.676 4.005 1.00 83.94 97 ALA A N 1
ATOM 743 C CA . ALA A 1 97 ? -7.288 -11.032 5.309 1.00 83.94 97 ALA A CA 1
ATOM 744 C C . ALA A 1 97 ? -8.781 -10.691 5.445 1.00 83.94 97 ALA A C 1
ATOM 746 O O . ALA A 1 97 ? -9.512 -11.418 6.114 1.00 83.94 97 ALA A O 1
ATOM 747 N N . HIS A 1 98 ? -9.249 -9.616 4.801 1.00 81.00 98 HIS A N 1
ATOM 748 C CA . HIS A 1 98 ? -10.674 -9.262 4.766 1.00 81.00 98 HIS A CA 1
ATOM 749 C C . HIS A 1 98 ? -11.441 -9.882 3.584 1.00 81.00 98 HIS A C 1
ATOM 751 O O . HIS A 1 98 ? -12.672 -9.889 3.601 1.00 81.00 98 HIS A O 1
ATOM 757 N N . ALA A 1 99 ? -10.758 -10.370 2.543 1.00 72.56 99 ALA A N 1
ATOM 758 C CA . ALA A 1 99 ? -11.368 -11.030 1.385 1.00 72.56 99 ALA A CA 1
ATOM 759 C C . ALA A 1 99 ? -11.624 -12.523 1.633 1.00 72.56 99 ALA A C 1
ATOM 761 O O . ALA A 1 99 ? -12.614 -13.069 1.141 1.00 72.56 99 ALA A O 1
ATOM 762 N N . THR A 1 100 ? -10.770 -13.185 2.412 1.00 54.91 100 THR A N 1
ATOM 763 C CA . THR A 1 100 ? -11.051 -14.523 2.932 1.00 54.91 100 THR A CA 1
ATOM 764 C C . THR A 1 100 ? -11.816 -14.396 4.250 1.00 54.91 100 THR A C 1
ATOM 766 O O . THR A 1 100 ? -11.322 -13.715 5.147 1.00 54.91 100 THR A O 1
ATOM 769 N N . PRO A 1 101 ? -12.975 -15.054 4.457 1.00 50.53 101 PRO A N 1
ATOM 770 C CA . PRO A 1 101 ? -13.405 -15.310 5.827 1.00 50.53 101 PRO A CA 1
ATOM 771 C C . PRO A 1 101 ? -12.262 -16.065 6.526 1.00 50.53 101 PRO A C 1
ATOM 773 O O . PRO A 1 101 ? -11.645 -16.918 5.874 1.00 50.53 101 PRO A O 1
ATOM 776 N N . PRO A 1 102 ? -11.946 -15.768 7.802 1.00 49.22 102 PRO A N 1
ATOM 777 C CA . PRO A 1 102 ? -10.868 -16.455 8.506 1.00 49.22 102 PRO A CA 1
ATOM 778 C C . PRO A 1 102 ? -11.057 -17.962 8.311 1.00 49.22 102 PRO A C 1
ATOM 780 O O . PRO A 1 102 ? -12.203 -18.425 8.424 1.00 49.22 102 PRO A O 1
ATOM 783 N N . PRO A 1 103 ? -10.003 -18.737 7.976 1.00 43.31 103 PRO A N 1
ATOM 784 C CA . PRO A 1 103 ? -10.142 -20.181 7.904 1.00 43.31 103 PRO A CA 1
ATOM 785 C C . PRO A 1 103 ? -10.753 -20.594 9.232 1.00 43.31 103 PRO A C 1
ATOM 787 O O . PRO A 1 103 ? -10.219 -20.222 10.276 1.00 43.31 103 PRO A O 1
ATOM 790 N N . ALA A 1 104 ? -11.922 -21.239 9.187 1.00 47.28 104 ALA A N 1
ATOM 791 C CA . ALA A 1 104 ? -12.651 -21.630 10.378 1.00 47.28 104 ALA A CA 1
ATOM 792 C C . ALA A 1 104 ? -11.667 -22.354 11.296 1.00 47.28 104 ALA A C 1
ATOM 794 O O . ALA A 1 104 ? -11.300 -23.503 11.038 1.00 47.28 104 ALA A O 1
ATOM 795 N N . VAL A 1 105 ? -11.187 -21.649 12.324 1.00 46.00 105 VAL A N 1
ATOM 796 C CA . VAL A 1 105 ? -10.334 -22.223 13.348 1.00 46.00 105 VAL A CA 1
ATOM 797 C C . VAL A 1 105 ? -11.219 -23.282 13.968 1.00 46.00 105 VAL A C 1
ATOM 799 O O . VAL A 1 105 ? -12.166 -22.973 14.691 1.00 46.00 105 VAL A O 1
ATOM 802 N N . LYS A 1 106 ? -10.973 -24.547 13.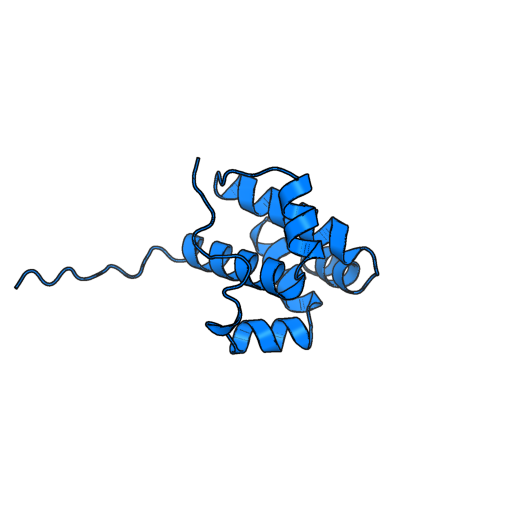619 1.00 43.41 106 LYS A N 1
ATOM 803 C CA . LYS A 1 106 ? -11.511 -25.666 14.374 1.00 43.41 106 LYS A CA 1
ATOM 804 C C . LYS A 1 106 ? -10.879 -25.535 15.750 1.00 43.41 106 LYS A C 1
ATOM 806 O O . LYS A 1 106 ? -9.770 -26.008 15.970 1.00 43.41 106 LYS A O 1
ATOM 811 N N . ILE A 1 107 ? -11.574 -24.848 16.654 1.00 46.53 107 ILE A N 1
ATOM 812 C CA . ILE A 1 107 ? -11.339 -24.949 18.086 1.00 46.53 107 ILE A CA 1
ATOM 813 C C . ILE A 1 107 ? -11.667 -26.402 18.416 1.00 46.53 107 ILE A C 1
ATOM 815 O O . ILE A 1 107 ? -12.810 -26.758 18.700 1.00 46.53 107 ILE A O 1
ATOM 819 N N . ILE A 1 108 ? -10.667 -27.270 18.289 1.00 49.88 108 ILE A N 1
ATOM 820 C CA . ILE A 1 108 ? -10.695 -28.579 18.911 1.00 49.88 108 ILE A CA 1
ATOM 821 C C . ILE A 1 108 ? -10.606 -28.270 20.404 1.00 49.88 108 ILE A C 1
ATOM 823 O O . ILE A 1 108 ? -9.530 -28.018 20.937 1.00 49.88 108 ILE A O 1
ATOM 827 N N . ARG A 1 109 ? -11.768 -28.194 21.060 1.00 48.88 109 ARG A N 1
ATOM 828 C CA . ARG A 1 109 ? -11.845 -28.388 22.505 1.00 48.88 109 ARG A CA 1
ATOM 829 C C . ARG A 1 109 ? -11.414 -29.831 22.760 1.00 48.88 109 ARG A C 1
ATOM 831 O O . ARG A 1 109 ? -12.183 -30.748 22.472 1.00 48.88 109 ARG A O 1
ATOM 838 N N . GLN A 1 110 ? -10.192 -30.005 23.243 1.00 49.56 110 GLN A N 1
ATOM 839 C CA . GLN A 1 1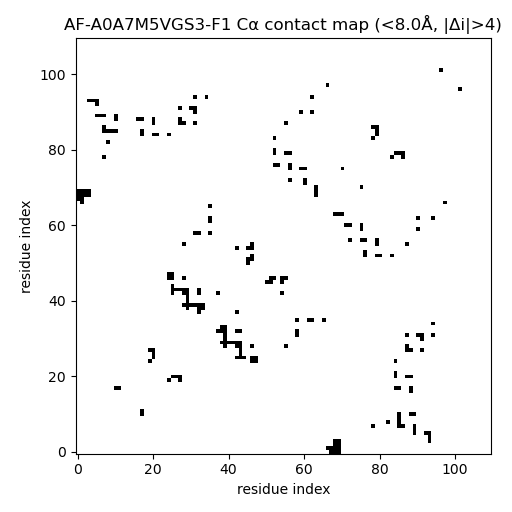10 ? -9.777 -31.162 24.031 1.00 49.56 110 GLN A CA 1
ATOM 840 C C . GLN A 1 110 ? -9.467 -30.678 25.440 1.00 49.56 110 GLN A C 1
ATOM 842 O O . GLN A 1 110 ? -8.903 -29.566 25.554 1.00 49.56 110 GLN A O 1
#

Solvent-accessible surface area (backbone atoms only — not comparable to full-atom values): 6219 Å² total; per-residue (Å²): 119,42,68,76,92,64,62,72,82,57,45,77,82,43,53,68,59,44,52,48,30,70,76,40,47,29,56,53,44,10,52,49,26,40,77,64,80,40,64,29,68,63,45,14,55,40,44,74,40,97,51,28,58,60,52,51,30,51,44,51,51,46,48,28,64,74,67,43,34,65,83,52,71,68,56,38,43,47,42,38,69,77,37,48,62,29,41,52,45,42,50,44,51,50,50,48,62,71,68,42,76,74,77,81,75,76,78,76,84,124

InterPro domains:
  IPR006461 PLAC8 motif-containing protein [PF04749] (5-94)
  IPR006461 PLAC8 motif-containing protein [PTHR15907] (3-99)
  IPR006461 PLAC8 motif-containing protein [TIGR01571] (6-96)

Radius of gyration: 14.35 Å; Cα contacts (8 Å, |Δi|>4): 126; chains: 1; bounding box: 24×43×39 Å

Secondary structure (DSSP, 8-state):
-B--SS-TT-TTS-HHHHHHHHH-HHHHHHHHHHHTTS-HHHHHHHHHSTTHHHHHHHHHHHHHHHTTB---HHHHHHHHHH-HHHHHHHHHHHHHHHHSPPP-------